Protein AF-A0A939I2L5-F1 (afdb_monomer_lite)

Foldseek 3Di:
DVLLVVVDDDPVLSVVLVVCLQQLVLVVSLVSCPVPDDPSNVVVNVVCVVCSVVRDRCNPCPPPCVVVPHDDPPPPDDDD

Radius of gyration: 15.03 Å; chains: 1; bounding box: 37×36×28 Å

Structure (mmCIF, N/CA/C/O backbone):
data_AF-A0A939I2L5-F1
#
_entry.id   AF-A0A939I2L5-F1
#
loop_
_atom_site.group_PDB
_atom_site.id
_atom_site.type_symbol
_atom_site.label_atom_id
_atom_site.label_alt_id
_atom_site.label_comp_id
_atom_site.label_asym_id
_atom_site.label_entity_id
_atom_site.label_seq_id
_atom_site.pdbx_PDB_ins_code
_atom_site.Cartn_x
_atom_site.Cartn_y
_atom_site.Cartn_z
_atom_site.occupancy
_atom_site.B_iso_or_equiv
_atom_site.auth_seq_id
_atom_site.auth_comp_id
_atom_site.auth_asym_id
_atom_site.auth_atom_id
_atom_site.pdbx_PDB_model_num
ATOM 1 N N . MET A 1 1 ? 10.413 5.577 2.400 1.00 60.69 1 MET A N 1
ATOM 2 C CA . MET A 1 1 ? 9.000 5.385 2.792 1.00 60.69 1 MET A CA 1
ATOM 3 C C . MET A 1 1 ? 8.966 5.259 4.299 1.00 60.69 1 MET A C 1
ATOM 5 O O . MET A 1 1 ? 8.894 4.157 4.816 1.00 60.69 1 MET A O 1
ATOM 9 N N . GLU A 1 2 ? 9.077 6.387 4.986 1.00 60.47 2 GLU A N 1
ATOM 10 C CA . GLU A 1 2 ? 9.049 6.445 6.451 1.00 60.47 2 GLU A CA 1
ATOM 11 C C . GLU A 1 2 ? 7.712 5.917 7.005 1.00 60.47 2 GLU A C 1
ATOM 13 O O . GLU A 1 2 ? 7.689 5.098 7.916 1.00 60.47 2 GLU A O 1
ATOM 18 N N . ASN A 1 3 ? 6.601 6.239 6.332 1.00 72.00 3 ASN A N 1
ATOM 19 C CA . ASN A 1 3 ? 5.257 5.816 6.735 1.00 72.00 3 ASN A CA 1
ATOM 20 C C . ASN A 1 3 ? 5.028 4.294 6.706 1.00 72.00 3 ASN A C 1
ATOM 22 O O . ASN A 1 3 ? 4.130 3.830 7.391 1.00 72.00 3 ASN A O 1
ATOM 26 N N . LEU A 1 4 ? 5.793 3.514 5.924 1.00 78.88 4 LEU A N 1
ATOM 27 C CA . LEU A 1 4 ? 5.664 2.045 5.907 1.00 78.88 4 LEU A CA 1
ATOM 28 C C . LEU A 1 4 ? 6.338 1.414 7.131 1.00 78.88 4 LEU A C 1
ATOM 30 O O . LEU A 1 4 ? 5.846 0.431 7.674 1.00 78.88 4 LEU A O 1
ATOM 34 N N . GLU A 1 5 ? 7.460 1.981 7.575 1.00 75.38 5 GLU A N 1
ATOM 35 C CA . GLU A 1 5 ? 8.201 1.495 8.746 1.00 75.38 5 GLU A CA 1
ATOM 36 C C . GLU A 1 5 ? 7.445 1.799 10.048 1.00 75.38 5 GLU A C 1
ATOM 38 O O . GLU A 1 5 ? 7.551 1.050 11.016 1.00 75.38 5 GLU A O 1
ATOM 43 N N . GLN A 1 6 ? 6.602 2.836 10.033 1.00 80.88 6 GLN A N 1
ATOM 44 C CA . GLN A 1 6 ? 5.699 3.192 11.128 1.00 80.88 6 GLN A CA 1
ATOM 45 C C . GLN A 1 6 ? 4.495 2.247 11.280 1.00 80.88 6 GLN A C 1
ATOM 47 O O . GLN A 1 6 ? 3.918 2.201 12.361 1.00 80.88 6 GLN A O 1
ATOM 52 N N . VAL A 1 7 ? 4.119 1.476 10.249 1.00 82.25 7 VAL A N 1
ATOM 53 C CA . VAL A 1 7 ? 2.995 0.517 10.330 1.00 82.25 7 VAL A CA 1
ATOM 54 C C . VAL A 1 7 ? 3.298 -0.633 11.308 1.00 82.25 7 VAL A C 1
ATOM 56 O O . VAL A 1 7 ? 2.381 -1.181 11.916 1.00 82.25 7 VAL A O 1
ATOM 59 N N . GLY A 1 8 ? 4.578 -0.972 11.515 1.00 76.19 8 GLY A N 1
ATOM 60 C CA . GLY A 1 8 ? 4.986 -2.095 12.367 1.00 76.19 8 GLY A CA 1
ATOM 61 C C . GLY A 1 8 ? 4.599 -3.461 11.780 1.00 76.19 8 GLY A C 1
ATOM 62 O O . GLY A 1 8 ? 4.404 -3.581 10.577 1.00 76.19 8 GLY A O 1
ATOM 63 N N . GLY A 1 9 ? 4.514 -4.508 12.610 1.00 80.38 9 GLY A N 1
ATOM 64 C CA . GLY A 1 9 ? 4.029 -5.849 12.230 1.00 80.38 9 GLY A CA 1
ATOM 65 C C . GLY A 1 9 ? 5.018 -6.756 11.480 1.00 80.38 9 GLY A C 1
ATOM 66 O O . GLY A 1 9 ? 6.232 -6.689 11.686 1.00 80.38 9 GLY A O 1
ATOM 67 N N . ASP A 1 10 ? 4.491 -7.681 10.665 1.00 87.75 10 ASP A N 1
ATOM 68 C CA . ASP A 1 10 ? 5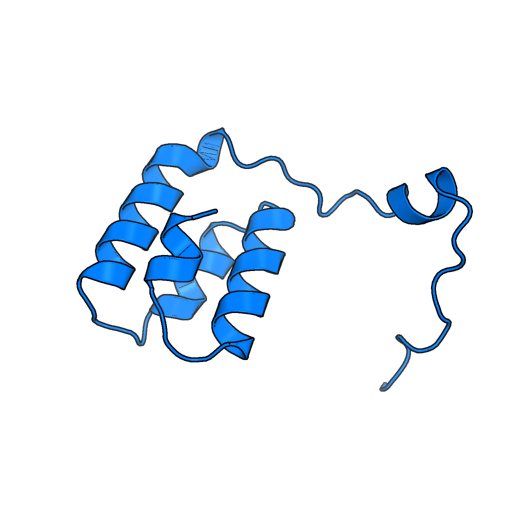.288 -8.742 10.033 1.00 87.75 10 ASP A CA 1
ATOM 69 C C . ASP A 1 10 ? 6.272 -8.194 8.987 1.00 87.75 10 ASP A C 1
ATOM 71 O O . ASP A 1 10 ? 5.896 -7.659 7.939 1.00 87.75 10 ASP A O 1
ATOM 75 N N . ARG A 1 11 ? 7.569 -8.398 9.242 1.00 87.19 11 ARG A N 1
ATOM 76 C CA . ARG A 1 11 ? 8.653 -7.891 8.387 1.00 87.19 11 ARG A CA 1
ATOM 77 C C . ARG A 1 11 ? 8.590 -8.434 6.959 1.00 87.19 11 ARG A C 1
ATOM 79 O O . ARG A 1 11 ? 9.003 -7.732 6.037 1.00 87.19 11 ARG A O 1
ATOM 86 N N . ARG A 1 12 ? 8.093 -9.661 6.753 1.00 88.94 12 ARG A N 1
ATOM 87 C CA . ARG A 1 12 ? 7.991 -10.250 5.407 1.00 88.94 12 ARG A CA 1
ATOM 88 C C . ARG A 1 12 ? 6.889 -9.569 4.601 1.00 88.94 12 ARG A C 1
ATOM 90 O O . ARG A 1 12 ? 7.118 -9.233 3.442 1.00 88.94 12 ARG A O 1
ATOM 97 N N . ARG A 1 13 ? 5.733 -9.309 5.215 1.00 90.25 13 ARG A N 1
ATOM 98 C CA . ARG A 1 13 ? 4.636 -8.532 4.624 1.00 90.25 13 ARG A CA 1
ATOM 99 C C . ARG A 1 13 ? 5.097 -7.127 4.241 1.00 90.25 13 ARG A C 1
ATOM 101 O O . ARG A 1 13 ? 4.939 -6.737 3.087 1.00 90.25 13 ARG A O 1
ATOM 108 N N . LEU A 1 14 ? 5.776 -6.414 5.143 1.00 90.88 14 LEU A N 1
ATOM 109 C CA . LEU A 1 14 ? 6.321 -5.083 4.837 1.00 90.88 14 LEU A CA 1
ATOM 110 C C . LEU A 1 14 ? 7.330 -5.109 3.675 1.00 90.88 14 LEU A C 1
ATOM 112 O O . LEU A 1 14 ? 7.315 -4.221 2.821 1.00 90.88 14 LEU A O 1
ATOM 116 N N . ALA A 1 15 ? 8.188 -6.132 3.602 1.00 89.12 15 ALA A N 1
ATOM 117 C CA . ALA A 1 15 ? 9.130 -6.294 2.495 1.00 89.12 15 ALA A CA 1
ATOM 118 C C . ALA A 1 15 ? 8.417 -6.509 1.146 1.00 89.12 15 ALA A C 1
ATOM 120 O O . ALA A 1 15 ? 8.808 -5.894 0.150 1.00 89.12 15 ALA A O 1
ATOM 121 N N . ARG A 1 16 ? 7.343 -7.315 1.112 1.00 91.31 16 ARG A N 1
ATOM 122 C CA . ARG A 1 16 ? 6.516 -7.509 -0.094 1.00 91.31 16 ARG A CA 1
ATOM 123 C C . ARG A 1 16 ? 5.839 -6.215 -0.533 1.00 91.31 16 ARG A C 1
ATOM 125 O O . ARG A 1 16 ? 5.956 -5.843 -1.698 1.00 91.31 16 ARG A O 1
ATOM 132 N N . VAL A 1 17 ? 5.218 -5.490 0.399 1.00 91.75 17 VAL A N 1
ATOM 133 C CA . VAL A 1 17 ? 4.606 -4.176 0.132 1.00 91.75 17 VAL A CA 1
ATOM 134 C C . VAL A 1 17 ? 5.631 -3.222 -0.478 1.00 91.75 17 VAL A C 1
ATOM 136 O O . VAL A 1 17 ? 5.365 -2.589 -1.498 1.00 91.75 17 VAL A O 1
ATOM 139 N N . LYS A 1 18 ? 6.840 -3.162 0.092 1.00 90.12 18 LYS A N 1
ATOM 140 C CA . LYS A 1 18 ? 7.924 -2.314 -0.417 1.00 90.12 18 LYS A CA 1
ATOM 141 C C . LYS A 1 18 ? 8.310 -2.677 -1.856 1.00 90.12 18 LYS A C 1
ATOM 143 O O . LYS A 1 18 ? 8.469 -1.774 -2.672 1.00 90.12 18 LYS A O 1
ATOM 148 N N . ALA A 1 19 ? 8.427 -3.966 -2.181 1.00 89.38 19 ALA A N 1
ATOM 149 C CA . ALA A 1 19 ? 8.749 -4.437 -3.531 1.00 89.38 19 ALA A CA 1
ATOM 150 C C . ALA A 1 19 ? 7.634 -4.135 -4.554 1.00 89.38 19 ALA A C 1
ATOM 152 O O . ALA A 1 19 ? 7.908 -3.702 -5.676 1.00 89.38 19 ALA A O 1
ATOM 153 N N . LEU A 1 20 ? 6.369 -4.304 -4.160 1.00 91.94 20 LEU A N 1
ATOM 154 C CA . LEU A 1 20 ? 5.211 -3.976 -4.997 1.00 91.94 20 LEU A CA 1
ATOM 155 C C . LEU A 1 20 ? 5.151 -2.475 -5.304 1.00 91.94 20 LEU A C 1
ATOM 157 O O . LEU A 1 20 ? 5.008 -2.089 -6.461 1.00 91.94 20 LEU A O 1
ATOM 161 N N . LEU A 1 21 ? 5.362 -1.620 -4.301 1.00 90.44 21 LEU A N 1
ATOM 162 C CA . LEU A 1 21 ? 5.416 -0.172 -4.517 1.00 90.44 21 LEU A CA 1
ATOM 163 C C . LEU A 1 21 ? 6.610 0.232 -5.386 1.00 90.44 21 LEU A C 1
ATOM 165 O O . LEU A 1 21 ? 6.471 1.106 -6.237 1.00 90.44 21 LEU A O 1
ATOM 169 N N . TRP A 1 22 ? 7.765 -0.421 -5.223 1.00 88.38 22 TRP A N 1
ATOM 170 C CA . TRP A 1 22 ? 8.930 -0.176 -6.078 1.00 88.38 22 TRP A CA 1
ATOM 171 C C . TRP A 1 22 ? 8.665 -0.507 -7.549 1.00 88.38 22 TRP A C 1
ATOM 173 O O . TRP A 1 22 ? 9.169 0.184 -8.428 1.00 88.38 22 TRP A O 1
ATOM 183 N N . SER A 1 23 ? 7.857 -1.531 -7.819 1.00 87.12 23 SER A N 1
ATOM 184 C CA . SER A 1 23 ? 7.451 -1.937 -9.171 1.00 87.12 23 SER A CA 1
ATOM 185 C C . SER A 1 23 ? 6.192 -1.222 -9.676 1.00 87.12 23 SER A C 1
ATOM 187 O O . SER A 1 23 ? 5.567 -1.668 -10.632 1.00 87.12 23 SER A O 1
ATOM 189 N N . GLY A 1 24 ? 5.767 -0.136 -9.020 1.00 88.75 24 GLY A N 1
ATOM 190 C CA . GLY A 1 24 ? 4.568 0.613 -9.407 1.00 88.75 24 GLY A CA 1
ATOM 191 C C . GLY A 1 24 ? 3.245 -0.144 -9.216 1.00 88.75 24 GLY A C 1
ATOM 192 O O . GLY A 1 24 ? 2.187 0.384 -9.556 1.00 88.75 24 GLY A O 1
ATOM 193 N N . LYS A 1 25 ? 3.260 -1.351 -8.634 1.00 91.56 25 LYS A N 1
ATOM 194 C CA . LYS A 1 25 ? 2.081 -2.199 -8.394 1.00 91.56 25 LYS A CA 1
ATOM 195 C C . LYS A 1 25 ? 1.333 -1.750 -7.137 1.00 91.56 25 LYS A C 1
ATOM 197 O O . LYS A 1 25 ? 1.252 -2.472 -6.144 1.00 91.56 25 LYS A O 1
ATOM 202 N N . VAL A 1 26 ? 0.798 -0.531 -7.177 1.00 92.19 26 VAL A N 1
ATOM 203 C CA . VAL A 1 26 ? 0.166 0.129 -6.023 1.00 92.19 26 VAL A CA 1
ATOM 204 C C . VAL A 1 26 ? -1.039 -0.650 -5.500 1.00 92.19 26 VAL A C 1
ATOM 206 O O . VAL A 1 26 ? -1.131 -0.881 -4.299 1.00 92.19 26 VAL A O 1
ATOM 209 N N . ASP A 1 27 ? -1.927 -1.109 -6.380 1.00 93.56 27 ASP A N 1
ATOM 210 C CA . ASP A 1 27 ? -3.158 -1.786 -5.953 1.00 93.56 27 ASP A CA 1
ATOM 211 C C . ASP A 1 27 ? -2.854 -3.141 -5.288 1.00 93.56 27 ASP A C 1
ATOM 213 O O . ASP A 1 27 ? -3.441 -3.486 -4.264 1.00 93.56 27 ASP A O 1
ATOM 217 N N . ALA A 1 28 ? -1.853 -3.869 -5.796 1.00 93.88 28 ALA A N 1
ATOM 218 C CA . ALA A 1 28 ? -1.363 -5.093 -5.162 1.00 93.88 28 ALA A CA 1
ATOM 219 C C . ALA A 1 28 ? -0.723 -4.814 -3.792 1.00 93.88 28 ALA A C 1
ATOM 221 O O . ALA A 1 28 ? -0.918 -5.585 -2.859 1.00 93.88 28 ALA A O 1
ATOM 222 N N . ALA A 1 29 ? 0.013 -3.706 -3.651 1.00 93.81 29 ALA A N 1
ATOM 223 C CA . ALA A 1 29 ? 0.601 -3.314 -2.373 1.00 93.81 29 ALA A CA 1
ATOM 224 C C . ALA A 1 29 ? -0.465 -2.979 -1.319 1.00 93.81 29 ALA A C 1
ATOM 226 O O . ALA A 1 29 ? -0.288 -3.309 -0.150 1.00 93.81 29 ALA A O 1
ATOM 227 N N . LEU A 1 30 ? -1.565 -2.336 -1.722 1.00 93.75 30 LEU A N 1
ATOM 228 C CA . LEU A 1 30 ? -2.677 -2.016 -0.824 1.00 93.75 30 LEU A CA 1
ATOM 229 C C . LEU A 1 30 ? -3.431 -3.273 -0.369 1.00 93.75 30 LEU A C 1
ATOM 231 O O . LEU A 1 30 ? -3.871 -3.320 0.776 1.00 93.75 30 LEU A O 1
ATOM 235 N N . LYS A 1 31 ? -3.518 -4.294 -1.229 1.00 95.19 31 LYS A N 1
ATOM 236 C CA . LYS A 1 31 ? -4.184 -5.571 -0.936 1.00 95.19 31 LYS A CA 1
ATOM 237 C C . LYS A 1 31 ? -3.516 -6.378 0.186 1.00 95.19 31 LYS A C 1
ATOM 239 O O . LYS A 1 31 ? -4.190 -7.115 0.894 1.00 95.19 31 LYS A O 1
ATOM 244 N N . GLU A 1 32 ? -2.208 -6.212 0.406 1.00 94.19 32 GLU A N 1
ATOM 245 C CA . GLU A 1 32 ? -1.485 -6.857 1.525 1.00 94.19 32 GLU A CA 1
ATOM 246 C C . GLU A 1 32 ? -1.963 -6.389 2.918 1.00 94.19 32 GLU A C 1
ATOM 248 O O . GLU A 1 32 ? -1.518 -6.928 3.933 1.00 94.19 32 GLU A O 1
ATOM 253 N N . PHE A 1 33 ? -2.836 -5.381 2.974 1.00 91.31 33 PHE A N 1
ATOM 254 C CA . PHE A 1 33 ? -3.404 -4.826 4.200 1.00 91.31 33 PHE A CA 1
ATOM 255 C C . PHE A 1 33 ? -4.903 -5.110 4.375 1.00 91.31 33 PHE A C 1
ATOM 257 O O . PHE A 1 33 ? -5.488 -4.616 5.334 1.00 91.31 33 PHE A O 1
ATOM 264 N N . ASP A 1 34 ? -5.540 -5.869 3.478 1.00 90.31 34 ASP A N 1
ATOM 265 C CA . ASP A 1 34 ? -6.995 -6.092 3.522 1.00 90.31 34 ASP A CA 1
ATOM 266 C C . ASP A 1 34 ? -7.461 -6.819 4.795 1.00 90.31 34 ASP A C 1
ATOM 268 O O . ASP A 1 34 ? -8.585 -6.612 5.239 1.00 90.31 34 ASP A O 1
ATOM 272 N N . ASP A 1 35 ? -6.601 -7.643 5.397 1.00 91.50 35 ASP A N 1
ATOM 273 C CA . ASP A 1 35 ? -6.855 -8.370 6.647 1.00 91.50 35 ASP A CA 1
ATOM 274 C C . ASP A 1 35 ? -6.361 -7.618 7.897 1.00 91.50 35 ASP A C 1
ATOM 276 O O . ASP A 1 35 ? -6.326 -8.191 8.987 1.00 91.50 35 ASP A O 1
ATOM 280 N N . TRP A 1 36 ? -5.934 -6.358 7.755 1.00 88.81 36 TRP A N 1
ATOM 281 C CA . TRP A 1 36 ? -5.250 -5.628 8.818 1.00 88.81 36 TRP A CA 1
ATOM 282 C C . TRP A 1 36 ? -5.927 -4.302 9.164 1.00 88.81 36 TRP A C 1
ATOM 284 O O . TRP A 1 36 ? -5.597 -3.235 8.648 1.00 88.81 36 TRP A O 1
ATOM 294 N N . GLU A 1 37 ? -6.834 -4.375 10.132 1.00 84.44 37 GLU A N 1
ATOM 295 C CA . GLU A 1 37 ? -7.578 -3.224 10.640 1.00 84.44 37 GLU A CA 1
ATOM 296 C C . GLU A 1 37 ? -6.798 -2.536 11.768 1.00 84.44 37 GLU A C 1
ATOM 298 O O . GLU A 1 37 ? -6.878 -2.906 12.941 1.00 84.44 37 GLU A O 1
ATOM 303 N N . TYR A 1 38 ? -5.980 -1.543 11.407 1.00 88.25 38 TYR A N 1
ATOM 304 C CA . TYR A 1 38 ? -5.254 -0.722 12.376 1.00 88.25 38 TYR A CA 1
ATOM 305 C C . TYR A 1 38 ? -5.127 0.730 11.888 1.00 88.25 38 TYR A C 1
ATOM 307 O O . TYR A 1 38 ? -4.792 0.939 10.723 1.00 88.25 38 TYR A O 1
ATOM 315 N N . PRO A 1 39 ? -5.265 1.757 12.752 1.00 88.50 39 PRO A N 1
ATOM 316 C CA . PRO A 1 39 ? -5.250 3.158 12.306 1.00 88.50 39 PRO A CA 1
ATOM 317 C C . PRO A 1 39 ? -3.987 3.574 11.533 1.00 88.50 39 PRO A C 1
ATOM 319 O O . PRO A 1 39 ? -4.032 4.408 10.630 1.00 88.50 39 PRO A O 1
ATOM 322 N N . LEU A 1 40 ? -2.834 2.981 11.866 1.00 87.94 40 LEU A N 1
ATOM 323 C CA . LEU A 1 40 ? -1.578 3.233 11.148 1.00 87.94 40 LEU A CA 1
ATOM 324 C C . LEU A 1 40 ? -1.597 2.658 9.725 1.00 87.94 40 LEU A C 1
ATOM 326 O O . LEU A 1 40 ? -1.034 3.266 8.814 1.00 87.94 40 LEU A O 1
ATOM 330 N N . VAL A 1 41 ? -2.275 1.526 9.523 1.00 89.31 41 VAL A N 1
ATOM 331 C CA . VAL A 1 41 ? -2.490 0.925 8.202 1.00 89.31 41 VAL A CA 1
ATOM 332 C C . VAL A 1 41 ? -3.381 1.833 7.359 1.00 89.31 41 VAL A C 1
ATOM 334 O O . VAL A 1 41 ? -3.041 2.116 6.212 1.00 89.31 41 VAL A O 1
ATOM 337 N N . ASP A 1 42 ? -4.458 2.372 7.928 1.00 91.12 42 ASP A N 1
ATOM 338 C CA . ASP A 1 42 ? -5.352 3.288 7.211 1.00 91.12 42 ASP A CA 1
ATOM 339 C C . ASP A 1 42 ? -4.636 4.572 6.783 1.00 91.12 42 ASP A C 1
ATOM 341 O O . ASP A 1 42 ? -4.731 4.991 5.624 1.00 91.12 42 ASP A O 1
ATOM 345 N N . ASN A 1 43 ? -3.828 5.150 7.677 1.00 91.00 43 ASN A N 1
ATOM 346 C CA . ASN A 1 43 ? -2.985 6.303 7.361 1.00 91.00 43 ASN A CA 1
ATOM 347 C C . ASN A 1 43 ? -2.014 5.998 6.214 1.00 91.00 43 ASN A C 1
ATOM 349 O O . ASN A 1 43 ? -1.839 6.812 5.299 1.00 91.00 43 ASN A O 1
ATOM 353 N N . PHE A 1 44 ? -1.402 4.813 6.230 1.00 91.62 44 PHE A N 1
ATOM 354 C CA . PHE A 1 44 ? -0.511 4.374 5.166 1.00 91.62 44 PHE A CA 1
ATOM 355 C C . PHE A 1 44 ? -1.250 4.195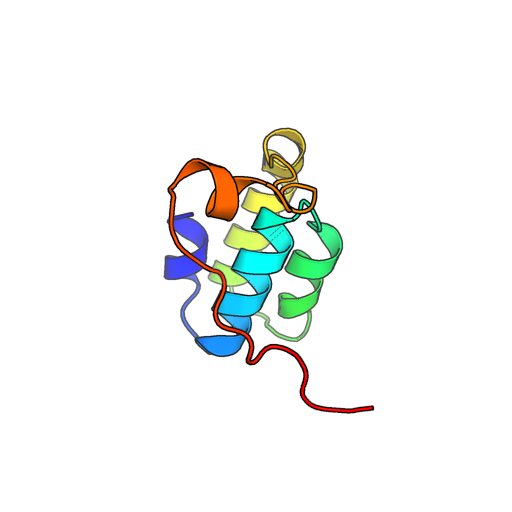 3.829 1.00 91.62 44 PHE A C 1
ATOM 357 O O . PHE A 1 44 ? -0.805 4.733 2.810 1.00 91.62 44 PHE A O 1
ATOM 364 N N . ARG A 1 45 ? -2.406 3.515 3.823 1.00 92.25 45 ARG A N 1
ATOM 365 C CA . ARG A 1 45 ? -3.249 3.311 2.629 1.00 92.25 45 ARG A CA 1
ATOM 366 C C . ARG A 1 45 ? -3.682 4.645 2.024 1.00 92.25 45 ARG A C 1
ATOM 368 O O . ARG A 1 45 ? -3.558 4.837 0.811 1.00 92.25 45 ARG A O 1
ATOM 375 N N . ALA A 1 46 ? -4.117 5.593 2.854 1.00 92.31 46 ALA A N 1
ATOM 376 C CA . ALA A 1 46 ? -4.496 6.936 2.422 1.00 92.31 46 ALA A CA 1
ATOM 377 C C . ALA A 1 46 ? -3.308 7.700 1.814 1.00 92.31 46 ALA A C 1
ATOM 379 O O . ALA A 1 46 ? -3.432 8.293 0.738 1.00 92.31 46 ALA A O 1
ATOM 380 N N . TYR A 1 47 ? -2.137 7.644 2.457 1.00 92.19 47 TYR A N 1
ATOM 381 C CA . TYR A 1 47 ? -0.917 8.274 1.953 1.00 92.19 47 TYR A CA 1
ATOM 382 C C . TYR A 1 47 ? -0.510 7.717 0.583 1.00 92.19 47 TYR A C 1
ATOM 384 O O . TYR A 1 47 ? -0.314 8.480 -0.366 1.00 92.19 47 TYR A O 1
ATOM 392 N N . VAL A 1 48 ? -0.421 6.391 0.456 1.00 91.69 48 VAL A N 1
ATOM 393 C CA . VAL A 1 48 ? -0.054 5.728 -0.802 1.00 91.69 48 VAL A CA 1
ATOM 394 C C . VAL A 1 48 ? -1.059 6.063 -1.899 1.00 91.69 48 VAL A C 1
ATOM 396 O O . VAL A 1 48 ? -0.653 6.435 -2.997 1.00 91.69 48 VAL A O 1
ATOM 399 N N . THR A 1 49 ? -2.358 6.028 -1.601 1.00 92.50 49 THR A N 1
ATOM 400 C CA . THR A 1 49 ? -3.413 6.368 -2.566 1.00 92.50 49 THR A CA 1
ATOM 401 C C . THR A 1 49 ? -3.282 7.811 -3.057 1.00 92.50 49 THR A C 1
ATOM 403 O O . THR A 1 49 ? -3.285 8.056 -4.264 1.00 92.50 49 THR A O 1
ATOM 406 N N . LYS A 1 50 ? -3.079 8.770 -2.144 1.00 93.56 50 LYS A N 1
ATOM 407 C CA . LYS A 1 50 ? -2.885 10.192 -2.472 1.00 93.56 50 LYS A CA 1
ATOM 408 C C . LYS A 1 50 ? -1.645 10.427 -3.337 1.00 93.56 50 LYS A C 1
ATOM 410 O O . LYS A 1 50 ? -1.661 11.262 -4.241 1.00 93.56 50 LYS A O 1
ATOM 415 N N . HIS A 1 51 ? -0.565 9.699 -3.066 1.00 90.69 51 HIS A N 1
ATOM 416 C CA . HIS A 1 51 ? 0.730 9.891 -3.717 1.00 90.69 51 HIS A CA 1
ATOM 417 C C . HIS A 1 51 ? 1.029 8.890 -4.838 1.00 90.69 51 HIS A C 1
ATOM 419 O O . HIS A 1 51 ? 2.117 8.953 -5.406 1.00 90.69 51 HIS A O 1
ATOM 425 N N . ARG A 1 52 ? 0.076 8.027 -5.221 1.00 89.25 52 ARG A N 1
ATOM 426 C CA . ARG A 1 52 ? 0.273 6.978 -6.240 1.00 89.25 52 ARG A CA 1
ATOM 427 C C . ARG A 1 52 ? 0.803 7.501 -7.575 1.00 89.25 52 ARG A C 1
ATOM 429 O O . ARG A 1 52 ? 1.611 6.840 -8.208 1.00 89.25 52 ARG A O 1
ATOM 436 N N . HIS A 1 53 ? 0.426 8.723 -7.952 1.00 88.56 53 HIS A N 1
ATOM 437 C CA . HIS A 1 53 ? 0.897 9.399 -9.167 1.00 88.56 53 HIS A CA 1
ATOM 438 C C . HIS A 1 53 ? 2.399 9.747 -9.151 1.00 88.56 53 HIS A C 1
ATOM 440 O O . HIS A 1 53 ? 2.967 10.045 -10.194 1.00 88.56 53 HIS A O 1
ATOM 446 N N . ARG A 1 54 ? 3.043 9.744 -7.977 1.00 87.94 54 ARG A N 1
ATOM 447 C CA . ARG A 1 54 ? 4.482 10.017 -7.798 1.00 87.94 54 ARG A CA 1
ATOM 448 C C . ARG A 1 54 ? 5.311 8.741 -7.701 1.00 87.94 54 ARG A C 1
ATOM 450 O O . ARG A 1 54 ? 6.536 8.818 -7.627 1.00 87.94 54 ARG A O 1
ATOM 457 N N . ILE A 1 55 ? 4.658 7.583 -7.620 1.00 84.88 55 ILE A N 1
ATOM 458 C 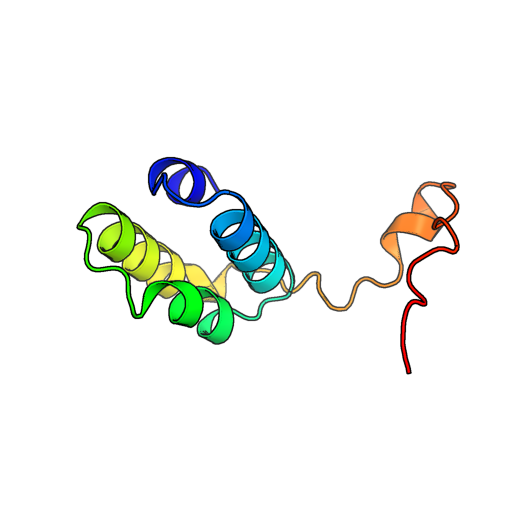CA . ILE A 1 55 ? 5.337 6.301 -7.475 1.00 84.88 55 ILE A CA 1
ATOM 459 C C . ILE A 1 55 ? 5.893 5.920 -8.843 1.00 84.88 55 ILE A C 1
ATOM 461 O O . ILE A 1 55 ? 5.158 5.574 -9.762 1.00 84.88 55 ILE A O 1
ATOM 465 N N . VAL A 1 56 ? 7.213 6.022 -8.969 1.00 79.12 56 VAL A N 1
ATOM 466 C CA . VAL A 1 56 ? 7.940 5.611 -10.169 1.00 79.12 56 VAL A CA 1
ATOM 467 C C . VAL A 1 56 ? 7.961 4.085 -10.229 1.00 79.12 56 VAL A C 1
ATOM 469 O O . VAL A 1 56 ? 8.329 3.434 -9.251 1.00 79.12 56 VAL A O 1
ATOM 472 N N . ASN A 1 57 ? 7.586 3.520 -11.377 1.00 82.19 57 ASN A N 1
ATOM 473 C CA . ASN A 1 57 ? 7.730 2.094 -11.640 1.00 82.19 57 ASN A CA 1
ATOM 474 C C . ASN A 1 57 ? 9.204 1.777 -11.949 1.00 82.19 57 ASN A C 1
ATOM 476 O O . ASN A 1 57 ? 9.704 2.087 -13.027 1.00 82.19 57 ASN A O 1
ATOM 480 N N . TYR A 1 58 ? 9.904 1.166 -10.994 1.00 73.12 58 TYR A N 1
ATOM 481 C CA . TYR A 1 58 ? 11.256 0.632 -11.184 1.00 73.12 58 TYR A CA 1
ATOM 482 C C . TYR A 1 58 ? 11.259 -0.855 -11.576 1.00 73.12 58 TYR A C 1
ATOM 484 O O . TYR A 1 58 ? 12.331 -1.436 -11.723 1.00 73.12 58 TYR A O 1
ATOM 492 N N . GLY A 1 59 ? 10.082 -1.472 -11.721 1.00 63.12 59 GLY A N 1
ATOM 493 C CA . GLY A 1 59 ? 9.896 -2.882 -12.067 1.00 63.12 59 GLY A CA 1
ATOM 494 C C . GLY A 1 59 ? 10.395 -3.241 -13.464 1.00 63.12 59 GLY A C 1
ATOM 495 O O . GLY A 1 59 ? 10.776 -4.384 -13.677 1.00 63.12 59 GLY A O 1
ATOM 496 N N . ASP A 1 60 ? 10.509 -2.255 -14.355 1.00 53.78 60 ASP A N 1
ATOM 497 C CA . ASP A 1 60 ? 11.069 -2.426 -15.703 1.00 53.78 60 ASP A CA 1
ATOM 498 C C . ASP A 1 60 ? 12.601 -2.274 -15.734 1.00 53.78 60 ASP A C 1
ATOM 500 O O . ASP A 1 60 ? 13.211 -2.161 -16.794 1.00 53.78 60 ASP A O 1
ATOM 504 N N . ARG A 1 61 ? 13.263 -2.227 -14.569 1.00 51.94 61 ARG A N 1
ATOM 505 C CA . ARG A 1 61 ? 14.714 -2.044 -14.488 1.00 51.94 61 ARG A CA 1
ATOM 506 C C . ARG A 1 61 ? 15.435 -3.374 -14.270 1.00 51.94 61 ARG A C 1
ATOM 508 O O . ARG A 1 61 ? 16.067 -3.583 -13.237 1.00 51.94 61 ARG A O 1
ATOM 515 N N . GLU A 1 62 ? 15.430 -4.210 -15.303 1.00 50.22 62 GLU A N 1
ATOM 516 C CA . GLU A 1 62 ? 16.376 -5.330 -15.455 1.00 50.22 62 GLU A CA 1
ATOM 517 C C . GLU A 1 62 ? 17.841 -4.836 -15.604 1.00 50.22 62 GLU A C 1
ATOM 519 O O . GLU A 1 62 ? 18.795 -5.595 -15.482 1.00 50.22 62 GLU A O 1
ATOM 524 N N . GLU A 1 63 ? 18.066 -3.524 -15.755 1.00 50.88 63 GLU A N 1
ATOM 525 C CA . GLU A 1 63 ? 19.375 -2.958 -16.113 1.00 50.88 63 GLU A CA 1
ATOM 526 C C . GLU A 1 63 ? 20.242 -2.375 -14.976 1.00 50.88 63 GLU A C 1
ATOM 528 O O . GLU A 1 63 ? 21.385 -1.983 -15.222 1.00 50.88 63 GLU A O 1
ATOM 533 N N . ARG A 1 64 ? 19.791 -2.283 -13.711 1.00 46.50 64 ARG A N 1
ATOM 534 C CA . ARG A 1 64 ? 20.600 -1.556 -12.692 1.00 46.50 64 ARG A CA 1
ATOM 535 C C . ARG A 1 64 ? 21.708 -2.344 -12.002 1.00 46.50 64 ARG A C 1
ATOM 537 O O . ARG A 1 64 ? 22.486 -1.730 -11.274 1.00 46.50 64 ARG A O 1
ATOM 544 N N . TYR A 1 65 ? 21.787 -3.654 -12.197 1.00 49.41 65 TYR A N 1
ATOM 545 C CA . TYR A 1 65 ? 22.894 -4.452 -11.657 1.00 49.41 65 TYR A CA 1
ATOM 546 C C . TYR A 1 65 ? 24.067 -4.549 -12.642 1.00 49.41 65 TYR A C 1
ATOM 548 O O . TYR A 1 65 ? 25.220 -4.521 -12.213 1.00 49.41 65 TYR A O 1
ATOM 556 N N . ILE A 1 66 ? 23.793 -4.500 -13.952 1.00 52.56 66 ILE A N 1
ATOM 557 C CA . ILE A 1 66 ? 24.825 -4.429 -14.999 1.00 52.56 66 ILE A CA 1
ATOM 558 C C . ILE A 1 66 ? 25.567 -3.082 -14.938 1.00 52.56 66 ILE A C 1
ATOM 560 O O . ILE A 1 66 ? 26.795 -3.054 -15.001 1.00 52.56 66 ILE A O 1
ATOM 564 N N . LEU A 1 67 ? 24.860 -1.969 -14.693 1.00 48.12 67 LEU A N 1
ATOM 565 C CA . LEU A 1 67 ? 25.465 -0.627 -14.652 1.00 48.12 67 LEU A CA 1
ATOM 566 C C . LEU A 1 67 ? 26.401 -0.364 -13.449 1.00 48.12 67 LEU A C 1
ATOM 568 O O . LEU A 1 67 ? 27.106 0.641 -13.437 1.00 48.12 67 LEU A O 1
ATOM 572 N N . LEU A 1 68 ? 26.395 -1.227 -12.425 1.00 52.88 68 LEU A N 1
ATOM 573 C CA . LEU A 1 68 ? 27.228 -1.105 -11.215 1.00 52.88 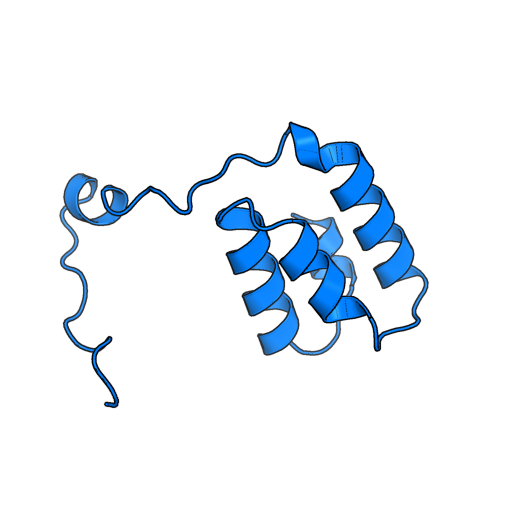68 LEU A CA 1
ATOM 574 C C . LEU A 1 68 ? 28.349 -2.158 -11.142 1.00 52.88 68 LEU A C 1
ATOM 576 O O . LEU A 1 68 ? 29.028 -2.250 -10.119 1.00 52.88 68 LEU A O 1
ATOM 580 N N . GLY A 1 69 ? 28.539 -2.962 -12.196 1.00 45.47 69 GLY A N 1
ATOM 581 C CA . GLY A 1 69 ? 29.604 -3.968 -12.263 1.00 45.47 69 GLY A CA 1
ATOM 582 C C . GLY A 1 69 ? 29.483 -5.092 -11.228 1.00 45.47 69 GLY A C 1
ATOM 583 O O . GLY A 1 69 ? 30.486 -5.720 -10.895 1.00 45.47 69 GLY A O 1
ATOM 584 N N . LYS A 1 70 ? 28.284 -5.347 -10.686 1.00 48.59 70 LYS A N 1
ATOM 585 C CA . LYS A 1 70 ? 28.050 -6.449 -9.743 1.00 48.59 70 LYS A CA 1
ATOM 586 C C . LYS A 1 70 ? 27.229 -7.540 -10.420 1.00 48.59 70 LYS A C 1
ATOM 588 O O . LYS A 1 70 ? 26.098 -7.301 -10.832 1.00 48.59 70 LYS A O 1
ATOM 593 N N . SER A 1 71 ? 27.813 -8.731 -10.528 1.00 45.19 71 SER A N 1
ATOM 594 C CA . SER A 1 71 ? 27.150 -9.933 -11.029 1.00 45.19 71 SER A CA 1
ATOM 595 C C . SER A 1 71 ? 25.906 -10.259 -10.198 1.00 45.19 71 SER A C 1
ATOM 597 O O . SER A 1 71 ? 25.925 -10.206 -8.966 1.00 45.19 71 SER A O 1
ATOM 599 N N . VAL A 1 72 ? 24.812 -10.602 -10.880 1.00 52.09 72 VAL A N 1
ATOM 600 C CA . VAL A 1 72 ? 23.620 -11.174 -10.244 1.00 52.09 72 VAL A CA 1
ATOM 601 C C . VAL A 1 72 ? 23.978 -12.598 -9.788 1.00 52.09 72 VAL A C 1
ATOM 603 O O . VAL A 1 72 ? 24.476 -13.372 -10.608 1.00 52.09 72 VAL A O 1
ATOM 606 N N . PRO A 1 73 ? 23.787 -12.975 -8.508 1.00 45.44 73 PRO A N 1
ATOM 607 C CA . PRO A 1 73 ? 24.035 -14.344 -8.073 1.00 45.44 73 PRO A CA 1
ATOM 608 C C . PRO A 1 73 ? 23.017 -15.292 -8.719 1.00 45.44 73 PRO A C 1
ATOM 610 O O . PRO A 1 73 ? 21.812 -15.057 -8.664 1.00 45.44 73 PRO A O 1
ATOM 613 N N . ALA A 1 74 ? 23.519 -16.380 -9.300 1.00 48.25 74 ALA A N 1
ATOM 614 C CA . ALA A 1 74 ? 22.796 -17.339 -10.140 1.00 48.25 74 ALA A CA 1
ATOM 615 C C . ALA A 1 74 ? 21.705 -18.186 -9.440 1.00 48.25 74 ALA A C 1
ATOM 617 O O . ALA A 1 74 ? 21.229 -19.157 -10.016 1.00 48.25 74 ALA A O 1
ATOM 618 N N . ASN A 1 75 ? 21.270 -17.839 -8.226 1.00 47.25 75 ASN A N 1
ATOM 619 C CA . ASN A 1 75 ? 20.404 -18.698 -7.406 1.00 47.25 75 ASN A CA 1
ATOM 620 C C . ASN A 1 75 ? 18.969 -18.167 -7.251 1.00 47.25 75 ASN A C 1
ATOM 622 O O . ASN A 1 75 ? 18.372 -18.276 -6.184 1.00 47.25 75 ASN A O 1
ATOM 626 N N . LEU A 1 76 ? 18.403 -17.614 -8.323 1.00 43.44 76 LEU A N 1
ATOM 627 C CA . LEU A 1 76 ? 16.962 -17.359 -8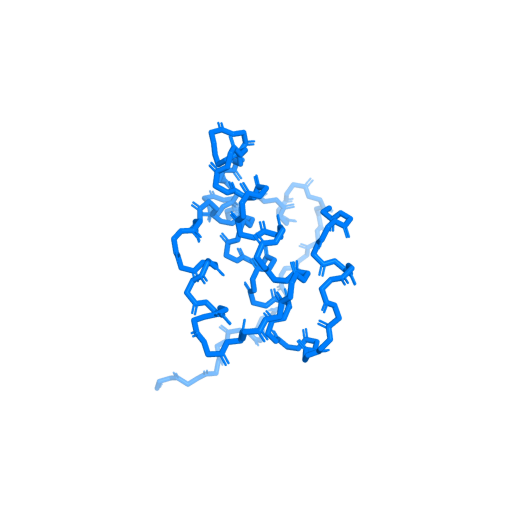.456 1.00 43.44 76 LEU A CA 1
ATOM 628 C C . LEU A 1 76 ? 16.366 -18.223 -9.576 1.00 43.44 76 LEU A C 1
ATOM 630 O O . LEU A 1 76 ? 15.571 -17.766 -10.380 1.00 43.44 76 LEU A O 1
ATOM 634 N N . ASN A 1 77 ? 16.771 -19.491 -9.603 1.00 45.53 77 ASN A N 1
ATOM 635 C CA . ASN A 1 77 ? 16.008 -20.5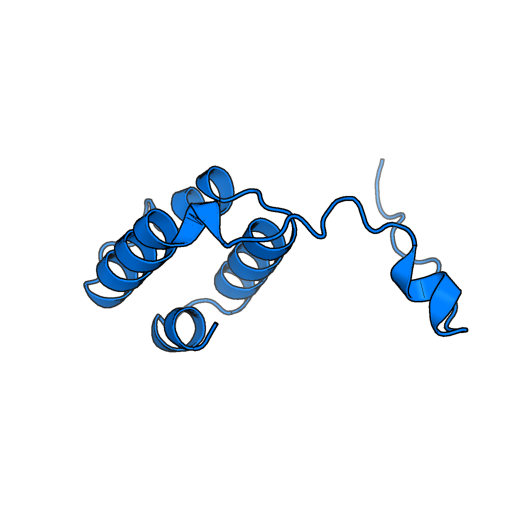77 -10.204 1.00 45.53 77 ASN A CA 1
ATOM 636 C C . ASN A 1 77 ? 15.895 -21.675 -9.148 1.00 45.53 77 ASN A C 1
ATOM 638 O O . ASN A 1 77 ? 16.749 -22.553 -9.052 1.00 45.53 77 ASN A O 1
ATOM 642 N N . LEU A 1 78 ? 14.855 -21.588 -8.325 1.00 39.72 78 LEU A N 1
ATOM 643 C CA . LEU A 1 78 ? 14.324 -22.751 -7.637 1.00 39.72 78 LEU A CA 1
ATOM 644 C C . LEU A 1 78 ? 12.835 -22.835 -7.969 1.00 39.72 78 LEU A C 1
ATOM 646 O O . LEU A 1 78 ? 12.040 -22.005 -7.539 1.00 39.72 78 LEU A O 1
ATOM 650 N N . GLU A 1 79 ? 12.557 -23.889 -8.734 1.00 36.78 79 GLU A N 1
ATOM 651 C CA . GLU A 1 79 ? 11.303 -24.634 -8.860 1.00 36.78 79 GLU A CA 1
ATOM 652 C C . GLU A 1 79 ? 10.358 -24.243 -10.008 1.00 36.78 79 GLU A C 1
ATOM 654 O O . GLU A 1 79 ? 9.484 -23.381 -9.912 1.00 36.78 79 GLU A O 1
ATOM 659 N N . SER A 1 80 ? 10.511 -24.986 -11.107 1.00 35.56 80 SER A N 1
ATOM 660 C CA . SER A 1 80 ? 9.425 -25.718 -11.774 1.00 35.56 80 SER A CA 1
ATOM 661 C C . SER A 1 80 ? 9.955 -27.085 -12.191 1.00 35.56 80 SER A C 1
ATOM 663 O O . SER A 1 80 ? 11.109 -27.117 -12.675 1.00 35.56 80 SER A O 1
#

Sequence (80 aa):
MENLEQVGGDRRRLARVKALLWSGKVDAALKEFDDWEYPLVDNFRAYVTKHRHRIVNYGDREERYILLGKSVPANLNLES

Secondary structure (DSSP, 8-state):
-HHHHTT-S-HHHHHHHHHHHHTT-HHHHHHTTTT---HHHHHHHHHHHHHGGG----TT-TTTTGGGT-PPPS------

pLDDT: mean 76.45, std 18.94, range [35.56, 95.19]